Protein AF-A0A7J7RMR6-F1 (afdb_monomer)

Sequence (90 aa):
MGVPYCIIKGKARLGRLVHRKTCTTVAFTQVNSEDKGALAKLVEAIRTNYNDRYDEIRRHWGGNVLGPKSVARIAKLEKAKAKELATKLG

Solvent-accessible surface area (backbone atoms only — not comparable to full-atom values): 5721 Å² total; per-residue (Å²): 132,94,69,71,54,82,87,76,86,53,44,47,62,51,2,58,78,74,79,37,80,59,32,94,80,87,81,88,88,78,76,58,80,87,50,46,66,62,52,50,57,50,45,53,59,33,26,64,69,37,62,76,36,40,70,59,59,75,70,57,79,82,78,96,72,74,57,69,73,59,48,53,51,51,52,54,51,52,53,51,52,53,51,53,53,53,67,72,77,106

Secondary structure (DSSP, 8-state):
--------S-HHHHHHHTTSS--S--------GGGHHHHHHHHHHHIIIIITTHHHHHH--------HHHHHHHHHHHHHHHHHHHHHH-

Mean predicted aligned error: 5.14 Å

pLDDT: mean 95.49, std 5.56, range [54.25, 98.12]

Structure (mmCIF, N/CA/C/O backbone):
data_AF-A0A7J7RMR6-F1
#
_entry.id   AF-A0A7J7RMR6-F1
#
loop_
_atom_site.group_PDB
_atom_site.id
_atom_site.type_symbol
_atom_site.label_atom_id
_atom_site.label_alt_id
_atom_site.label_comp_id
_atom_site.label_asym_id
_atom_site.label_entity_id
_atom_site.label_seq_id
_atom_site.pdbx_PDB_ins_code
_atom_site.Cartn_x
_atom_site.Cartn_y
_atom_site.Cartn_z
_atom_site.occupancy
_atom_site.B_iso_or_equiv
_atom_site.auth_seq_id
_atom_site.auth_comp_id
_atom_site.au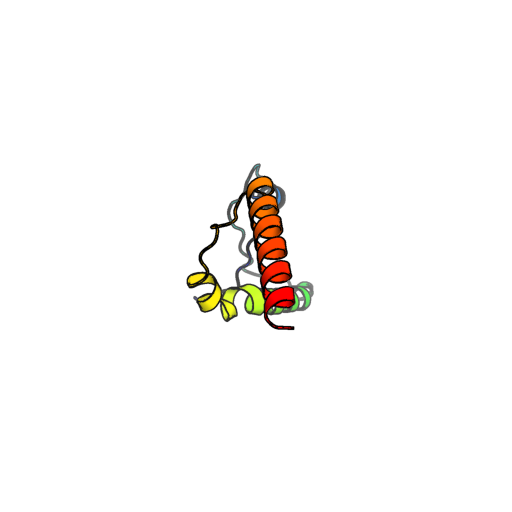th_asym_id
_atom_site.auth_atom_id
_atom_site.pdbx_PDB_model_num
ATOM 1 N N . MET A 1 1 ? -9.108 -15.675 8.832 1.00 79.06 1 MET A N 1
ATOM 2 C CA . MET A 1 1 ? -9.246 -14.387 9.548 1.00 79.06 1 MET A CA 1
ATOM 3 C C . MET A 1 1 ? -9.969 -13.311 8.735 1.00 79.06 1 MET A C 1
ATOM 5 O O . MET A 1 1 ? -10.711 -12.581 9.360 1.00 79.06 1 MET A O 1
ATOM 9 N N . GLY A 1 2 ? -9.833 -13.186 7.402 1.00 89.19 2 GLY A N 1
ATOM 10 C CA . GLY A 1 2 ? -10.749 -12.363 6.569 1.00 89.19 2 GLY A CA 1
ATOM 11 C C . GLY A 1 2 ? -10.835 -10.857 6.891 1.00 89.19 2 GLY A C 1
ATOM 12 O O . GLY A 1 2 ? -11.669 -10.153 6.321 1.00 89.19 2 GLY A O 1
ATOM 13 N N . VAL A 1 3 ? -9.991 -10.364 7.802 1.00 96.31 3 VAL A N 1
ATOM 14 C CA . VAL A 1 3 ? -9.988 -8.978 8.271 1.00 96.31 3 VAL A CA 1
ATOM 15 C C . VAL A 1 3 ? -9.414 -8.077 7.171 1.00 96.31 3 VAL A C 1
ATOM 17 O O . VAL A 1 3 ? -8.313 -8.355 6.679 1.00 96.31 3 VAL A O 1
ATOM 20 N N . PRO A 1 4 ? -10.127 -7.011 6.767 1.00 97.56 4 PRO A N 1
ATOM 21 C CA . PRO A 1 4 ? -9.599 -6.012 5.845 1.00 97.56 4 PRO A CA 1
ATOM 22 C C . PRO A 1 4 ? -8.348 -5.336 6.415 1.00 97.56 4 PRO A C 1
ATOM 24 O O . PRO A 1 4 ? -8.357 -4.898 7.566 1.00 97.56 4 PRO A O 1
ATOM 27 N N . TYR A 1 5 ? -7.280 -5.232 5.622 1.00 97.62 5 TYR A N 1
ATOM 28 C CA . TYR A 1 5 ? -6.035 -4.588 6.050 1.00 97.62 5 TYR A CA 1
ATOM 29 C C . TYR A 1 5 ? -5.523 -3.604 5.002 1.00 97.62 5 TYR A C 1
ATOM 31 O O . TYR A 1 5 ? -5.687 -3.809 3.805 1.00 97.62 5 TYR A O 1
ATOM 39 N N . CYS A 1 6 ? -4.858 -2.542 5.454 1.00 96.88 6 CYS A N 1
ATOM 40 C CA . CYS A 1 6 ? -4.198 -1.585 4.573 1.00 96.88 6 CYS A CA 1
ATOM 41 C C . CYS A 1 6 ? -2.800 -1.237 5.089 1.00 96.88 6 CYS A C 1
ATOM 43 O O . CYS A 1 6 ? -2.529 -1.293 6.290 1.00 96.88 6 CYS A O 1
ATOM 45 N N . ILE A 1 7 ? -1.902 -0.864 4.174 1.00 96.69 7 ILE A N 1
ATOM 46 C CA . ILE A 1 7 ? -0.535 -0.453 4.504 1.00 96.69 7 ILE A CA 1
ATOM 47 C C . ILE A 1 7 ? -0.421 1.060 4.329 1.00 96.69 7 ILE A C 1
ATOM 49 O O . ILE A 1 7 ? -0.454 1.584 3.216 1.00 96.69 7 ILE A O 1
ATOM 53 N N . ILE A 1 8 ? -0.239 1.772 5.440 1.00 95.81 8 ILE A N 1
ATOM 54 C CA . ILE A 1 8 ? -0.076 3.226 5.446 1.00 95.81 8 ILE A CA 1
ATOM 55 C C . ILE A 1 8 ? 1.408 3.593 5.484 1.00 95.81 8 ILE A C 1
ATOM 57 O O . ILE A 1 8 ? 2.202 3.026 6.233 1.00 95.81 8 ILE A O 1
ATOM 61 N N . LYS A 1 9 ? 1.800 4.595 4.690 1.00 96.44 9 LYS A N 1
ATOM 62 C CA . LYS A 1 9 ? 3.174 5.112 4.708 1.00 96.44 9 LYS A CA 1
ATOM 63 C C . LYS A 1 9 ? 3.464 5.851 6.020 1.00 96.44 9 LYS A C 1
ATOM 65 O O . LYS A 1 9 ? 2.710 6.741 6.410 1.00 96.44 9 LYS A O 1
ATOM 70 N N . GLY A 1 10 ? 4.589 5.513 6.648 1.00 96.81 10 GLY A N 1
ATOM 71 C CA . GLY A 1 10 ? 5.143 6.217 7.806 1.00 96.81 10 GLY A CA 1
ATOM 72 C C . GLY A 1 10 ? 4.616 5.737 9.163 1.00 96.81 10 GLY A C 1
ATOM 73 O O . GLY A 1 10 ? 3.571 6.188 9.629 1.00 96.81 10 GLY A O 1
ATOM 74 N N . LYS A 1 11 ? 5.421 4.932 9.874 1.00 97.12 11 LYS A N 1
ATOM 75 C CA . LYS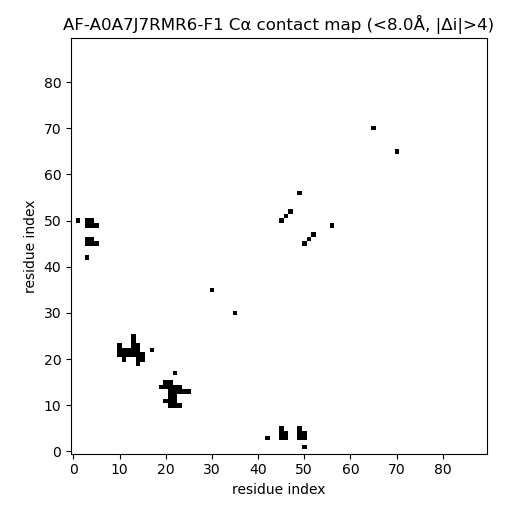 A 1 11 ? 5.139 4.494 11.259 1.00 97.12 11 LYS A CA 1
ATOM 76 C C . LYS A 1 11 ? 5.050 5.643 12.272 1.00 97.12 11 LYS A C 1
ATOM 78 O O . LYS A 1 11 ? 4.396 5.521 13.304 1.00 97.12 11 LYS A O 1
ATOM 83 N N . ALA A 1 12 ? 5.703 6.771 11.987 1.00 97.56 12 ALA A N 1
ATOM 84 C CA . ALA A 1 12 ? 5.618 7.976 12.812 1.00 97.56 12 ALA A CA 1
ATOM 85 C C . ALA A 1 12 ? 4.225 8.625 12.731 1.00 97.56 12 ALA A C 1
ATOM 87 O O . ALA A 1 12 ? 3.693 9.077 13.741 1.00 97.56 12 ALA A O 1
ATOM 88 N N . ARG A 1 13 ? 3.591 8.604 11.547 1.00 96.88 13 ARG A N 1
ATOM 89 C CA . ARG A 1 13 ? 2.233 9.132 11.357 1.00 96.88 13 ARG A CA 1
ATOM 90 C C . ARG A 1 13 ? 1.199 8.301 12.115 1.00 96.88 13 ARG A C 1
ATOM 92 O O . ARG A 1 13 ? 0.327 8.879 12.749 1.00 96.88 13 ARG A O 1
ATOM 99 N N . LEU A 1 14 ? 1.351 6.975 12.121 1.00 97.44 14 LEU A N 1
ATOM 100 C CA . LEU A 1 14 ? 0.555 6.092 12.984 1.00 97.44 14 LEU A CA 1
ATOM 101 C C . LEU A 1 14 ? 0.830 6.355 14.471 1.00 97.44 14 LEU A C 1
ATOM 103 O O . LEU A 1 14 ? -0.094 6.378 15.272 1.00 97.44 14 LEU A O 1
ATOM 107 N N . GLY A 1 15 ? 2.089 6.611 14.843 1.00 97.94 15 GLY A N 1
ATOM 108 C CA . GLY A 1 15 ? 2.464 6.973 16.214 1.00 97.94 15 GLY A CA 1
ATOM 109 C C . GLY A 1 15 ? 1.720 8.203 16.739 1.00 97.94 15 GLY A C 1
ATOM 110 O O . GLY A 1 15 ? 1.258 8.198 17.880 1.00 97.94 15 GLY A O 1
ATOM 111 N N . ARG A 1 16 ? 1.532 9.221 15.888 1.00 97.44 16 ARG A N 1
ATOM 112 C CA . ARG A 1 16 ? 0.818 10.455 16.248 1.00 97.44 16 ARG A CA 1
ATOM 113 C C . ARG A 1 16 ? -0.627 10.206 16.696 1.00 97.44 16 ARG A C 1
ATOM 115 O O . ARG A 1 16 ? -1.083 10.919 17.580 1.00 97.44 16 ARG A O 1
ATOM 122 N N . LEU A 1 17 ? -1.307 9.199 16.140 1.00 96.62 17 LEU A N 1
ATOM 123 C CA . LEU A 1 17 ? -2.678 8.830 16.521 1.00 96.62 17 LEU A CA 1
ATOM 124 C C . LEU A 1 17 ? -2.767 8.316 17.965 1.00 96.62 17 LEU A C 1
ATOM 126 O O . LEU A 1 17 ? -3.744 8.574 18.653 1.00 96.62 17 LEU A O 1
ATOM 130 N N . VAL A 1 18 ? -1.740 7.599 18.423 1.00 96.94 18 VAL A N 1
ATOM 131 C CA . VAL A 1 18 ? -1.703 6.953 19.747 1.00 96.94 18 VAL A CA 1
ATOM 132 C C . VAL A 1 18 ? -0.818 7.704 20.748 1.00 96.94 18 VAL A C 1
ATOM 134 O O . VAL A 1 18 ? -0.439 7.151 21.778 1.00 96.94 18 VAL A O 1
ATOM 137 N N . HIS A 1 19 ? -0.428 8.944 20.431 1.00 97.62 19 HIS A N 1
ATOM 138 C CA . HIS A 1 19 ? 0.476 9.772 21.240 1.00 97.62 19 HIS A CA 1
ATOM 139 C C . HIS A 1 19 ? 1.825 9.099 21.565 1.00 97.62 19 HIS A C 1
ATOM 141 O O . HIS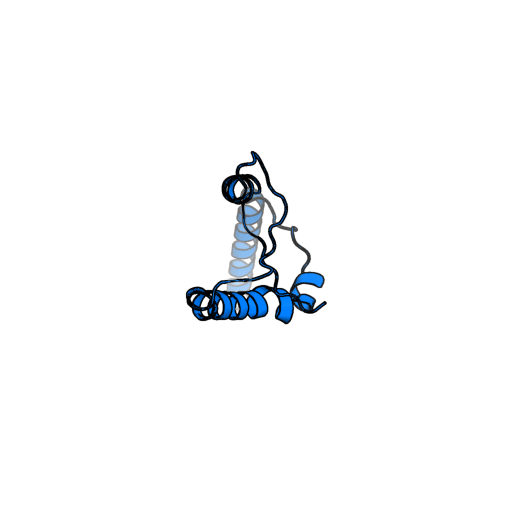 A 1 19 ? 2.391 9.258 22.647 1.00 97.62 19 HIS A O 1
ATOM 147 N N . ARG A 1 20 ? 2.379 8.346 20.606 1.00 97.94 20 ARG A N 1
ATOM 148 C CA . ARG A 1 20 ? 3.719 7.740 20.688 1.00 97.94 20 ARG A CA 1
ATOM 149 C C . ARG A 1 20 ? 4.596 8.219 19.535 1.00 97.94 20 ARG A C 1
ATOM 151 O O . ARG A 1 20 ? 4.108 8.618 18.484 1.00 97.94 20 ARG A O 1
ATOM 158 N N . LYS A 1 21 ? 5.922 8.123 19.691 1.00 97.69 21 LYS A N 1
ATOM 159 C CA . LYS A 1 21 ? 6.869 8.483 18.615 1.00 97.69 21 LYS A CA 1
ATOM 160 C C . LYS A 1 21 ? 6.659 7.636 17.354 1.00 97.69 21 LYS A C 1
ATOM 162 O O . LYS A 1 21 ? 6.785 8.133 16.239 1.00 97.69 21 LYS A O 1
ATOM 167 N N . THR A 1 22 ? 6.342 6.354 17.525 1.00 98.00 22 THR A N 1
ATOM 168 C CA . THR A 1 22 ? 6.114 5.412 16.425 1.00 98.00 22 THR A CA 1
ATOM 169 C C . THR A 1 22 ? 5.071 4.374 16.811 1.00 98.00 22 THR A C 1
ATOM 171 O O . THR A 1 22 ? 5.040 3.947 17.962 1.00 98.00 22 THR A O 1
ATOM 174 N N . CYS A 1 23 ? 4.286 3.916 15.839 1.00 98.12 23 CYS A N 1
ATOM 175 C CA . CYS A 1 23 ? 3.383 2.777 15.970 1.00 98.12 23 CYS A CA 1
ATOM 176 C C . CYS A 1 23 ? 3.476 1.919 14.699 1.00 98.12 23 CYS A C 1
ATOM 178 O O . CYS A 1 23 ? 3.565 2.462 13.596 1.00 98.12 23 CYS A O 1
ATOM 180 N N . THR A 1 24 ? 3.524 0.595 14.849 1.00 97.12 24 THR A N 1
ATOM 181 C CA . THR A 1 24 ? 3.638 -0.343 13.721 1.00 97.12 24 THR A CA 1
ATOM 182 C C . THR A 1 24 ? 2.282 -0.673 13.108 1.00 97.12 24 THR A C 1
ATOM 184 O O . THR A 1 24 ? 2.175 -0.718 11.887 1.00 97.12 24 THR A O 1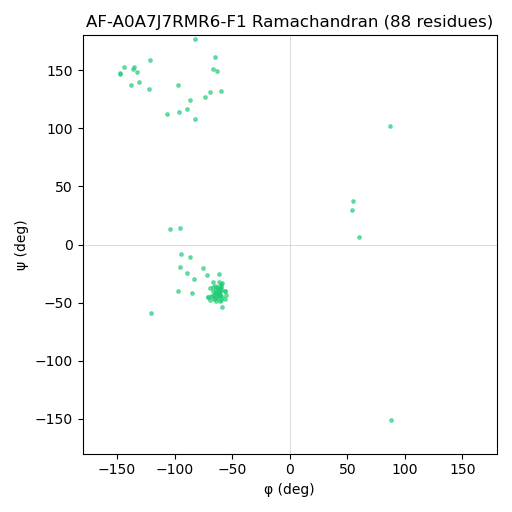
ATOM 187 N N . THR A 1 25 ? 1.254 -0.880 13.935 1.00 97.25 25 THR A N 1
ATOM 188 C CA . THR A 1 25 ? -0.098 -1.267 13.509 1.00 97.25 25 THR A CA 1
ATOM 189 C C . THR A 1 25 ? -1.148 -0.680 14.449 1.00 97.25 25 THR A C 1
ATOM 191 O O . THR A 1 25 ? -0.894 -0.522 15.640 1.00 97.25 25 THR A O 1
ATOM 194 N N . VAL A 1 26 ? -2.322 -0.362 13.907 1.00 96.44 26 VAL A N 1
ATOM 195 C CA . VAL A 1 26 ? -3.497 0.115 14.649 1.00 96.44 26 VAL A CA 1
ATOM 196 C C . VAL A 1 26 ? -4.694 -0.707 14.185 1.00 96.44 26 VAL A C 1
ATOM 198 O O . VAL A 1 26 ? -4.804 -0.998 12.994 1.00 96.44 26 VAL A O 1
ATOM 201 N N . ALA A 1 27 ? -5.573 -1.079 15.112 1.00 96.88 27 ALA A N 1
ATOM 202 C CA . ALA A 1 27 ? -6.773 -1.852 14.824 1.00 96.88 27 ALA A CA 1
ATOM 203 C C . ALA A 1 27 ? -8.021 -1.092 15.281 1.00 96.88 27 ALA A C 1
ATOM 205 O O . ALA A 1 27 ? -8.071 -0.591 16.403 1.00 96.88 27 ALA A O 1
ATOM 206 N N . PHE A 1 28 ? -9.033 -1.045 14.416 1.00 95.81 28 PHE A N 1
ATOM 207 C CA . PHE A 1 28 ? -10.375 -0.605 14.781 1.00 95.81 28 PHE A CA 1
ATOM 208 C C . PHE A 1 28 ? -11.168 -1.824 15.250 1.00 95.81 28 PHE A C 1
ATOM 210 O O . PHE A 1 28 ? -11.374 -2.759 14.479 1.00 95.81 28 PHE A O 1
ATOM 217 N N . THR A 1 29 ? -11.582 -1.831 16.515 1.00 96.12 29 THR A N 1
ATOM 218 C CA . THR A 1 29 ? -12.386 -2.918 17.099 1.00 96.12 29 THR A CA 1
ATOM 219 C C . THR A 1 29 ? -13.871 -2.582 17.096 1.00 96.12 29 THR A C 1
ATOM 221 O O . THR A 1 29 ? -14.699 -3.443 16.813 1.00 96.12 29 THR A O 1
ATOM 224 N N . GLN A 1 30 ? -14.207 -1.329 17.399 1.00 95.62 30 GLN A N 1
ATOM 225 C CA . GLN A 1 30 ? -15.563 -0.796 17.449 1.00 95.62 30 GLN A CA 1
ATOM 226 C C . GLN A 1 30 ? -15.559 0.646 16.936 1.00 95.62 30 GLN A C 1
ATOM 228 O O . GLN A 1 30 ? -14.547 1.342 17.028 1.00 95.62 30 GLN A O 1
ATOM 233 N N . VAL A 1 31 ? -16.695 1.077 16.396 1.00 96.81 31 VAL A N 1
ATOM 234 C CA . VAL A 1 31 ? -16.955 2.467 16.010 1.00 96.81 31 VAL A CA 1
ATOM 235 C C . VAL A 1 31 ? -18.354 2.854 16.455 1.00 96.81 31 VAL A C 1
ATOM 237 O O . VAL A 1 31 ? -19.247 1.998 16.526 1.00 96.81 31 VAL A O 1
ATOM 240 N N . ASN A 1 32 ? -18.543 4.140 16.730 1.00 97.69 32 ASN A N 1
ATOM 241 C CA . ASN A 1 32 ? -19.862 4.674 17.017 1.00 97.69 32 ASN A CA 1
ATOM 242 C C . ASN A 1 32 ? -20.770 4.554 15.782 1.00 97.69 32 ASN A C 1
ATOM 244 O O . ASN A 1 32 ? -20.309 4.345 14.656 1.00 97.69 32 ASN A O 1
ATOM 248 N N . SER A 1 33 ? -22.084 4.644 15.986 1.00 97.31 33 SER A N 1
ATOM 249 C CA . SER A 1 33 ? -23.058 4.396 14.917 1.00 97.31 33 SER A CA 1
ATOM 250 C C . SER A 1 33 ? -23.000 5.443 13.804 1.00 97.31 33 SER A C 1
ATOM 252 O O . SER A 1 33 ? -23.194 5.093 12.642 1.00 97.31 33 SER A O 1
ATOM 254 N N . GLU A 1 34 ? -22.675 6.686 14.145 1.00 97.69 34 GLU A N 1
ATOM 255 C CA . GLU A 1 34 ? -22.494 7.808 13.226 1.00 97.69 34 GLU A CA 1
ATOM 256 C C . GLU A 1 34 ? -21.355 7.583 12.215 1.00 97.69 34 GLU A C 1
ATOM 258 O O . GLU A 1 34 ? -21.473 7.981 11.057 1.00 97.69 34 GLU A O 1
ATOM 263 N N . ASP A 1 35 ? -20.302 6.855 12.597 1.00 97.88 35 ASP A N 1
ATOM 264 C CA . ASP A 1 35 ? -19.116 6.635 11.759 1.00 97.88 35 ASP A CA 1
ATOM 265 C C . ASP A 1 35 ? -19.170 5.335 10.942 1.00 97.88 35 ASP A C 1
ATOM 267 O O . ASP A 1 35 ? -18.327 5.102 10.066 1.00 97.88 35 ASP A O 1
ATOM 271 N N . LYS A 1 36 ? -20.168 4.469 11.181 1.00 96.69 36 LYS A N 1
ATOM 272 C CA . LYS A 1 36 ? -20.275 3.157 10.515 1.00 96.69 36 LYS A CA 1
ATOM 273 C C . LYS A 1 36 ? -20.295 3.268 8.993 1.00 96.69 36 LYS A C 1
ATOM 275 O O . LYS A 1 36 ? -19.647 2.467 8.322 1.00 96.69 36 LYS A O 1
ATOM 280 N N . GLY A 1 37 ? -20.998 4.262 8.448 1.00 97.75 37 GLY A N 1
ATOM 281 C CA . GLY A 1 37 ? -21.069 4.481 7.000 1.00 97.75 37 GLY A CA 1
ATOM 282 C C . GLY A 1 37 ? -19.718 4.868 6.392 1.00 97.75 37 GLY A C 1
ATOM 283 O O . GLY A 1 37 ? -19.322 4.336 5.353 1.00 97.75 37 GLY A O 1
ATOM 284 N N . ALA A 1 38 ? -18.969 5.743 7.070 1.00 97.50 38 ALA A N 1
ATOM 285 C CA . ALA A 1 38 ? -17.639 6.157 6.633 1.00 97.50 38 ALA A CA 1
ATOM 286 C C . ALA A 1 38 ? -16.642 4.990 6.686 1.00 97.50 38 ALA A C 1
ATOM 288 O O . ALA A 1 38 ? -15.893 4.771 5.729 1.00 97.50 38 ALA A O 1
ATOM 289 N N . LEU A 1 39 ? -16.672 4.197 7.764 1.00 97.56 39 LEU A N 1
ATOM 290 C CA . LEU A 1 39 ? -15.826 3.012 7.885 1.00 97.56 39 LEU A CA 1
ATOM 291 C C . LEU A 1 39 ? -16.171 1.955 6.828 1.00 97.56 39 LEU A C 1
ATOM 293 O O . LEU A 1 39 ? -15.258 1.386 6.236 1.00 97.56 39 LEU A O 1
ATOM 297 N N . ALA A 1 40 ? -17.456 1.714 6.549 1.00 97.12 40 ALA A N 1
ATOM 298 C CA . ALA A 1 40 ? -17.884 0.744 5.539 1.00 97.12 40 ALA A CA 1
ATOM 299 C C . ALA A 1 40 ? -17.323 1.080 4.148 1.00 97.12 40 ALA A C 1
ATOM 301 O O . ALA A 1 40 ? -16.743 0.214 3.493 1.00 97.12 40 ALA A O 1
ATOM 302 N N . LYS A 1 41 ? -17.392 2.357 3.750 1.00 97.69 41 LYS A N 1
ATOM 303 C CA . LYS A 1 41 ? -16.818 2.839 2.485 1.00 97.69 41 LYS A CA 1
ATOM 304 C C . LYS A 1 41 ? -15.301 2.636 2.414 1.00 97.69 41 LYS A C 1
ATOM 306 O O . LYS A 1 41 ? -14.769 2.265 1.369 1.00 97.69 41 LYS A O 1
ATOM 311 N N . LEU A 1 42 ? -14.589 2.866 3.521 1.00 97.19 42 LEU A N 1
ATOM 312 C CA . LEU A 1 42 ? -13.147 2.611 3.594 1.00 97.19 42 LEU A CA 1
ATOM 313 C C . LEU A 1 42 ? -12.832 1.115 3.501 1.00 97.19 42 LEU A C 1
ATOM 315 O O . LEU A 1 42 ? -11.920 0.730 2.775 1.00 97.19 42 LEU A O 1
ATOM 319 N N . VAL A 1 43 ? -13.585 0.274 4.212 1.00 97.25 43 VAL A N 1
ATOM 320 C CA . VAL A 1 43 ? -13.408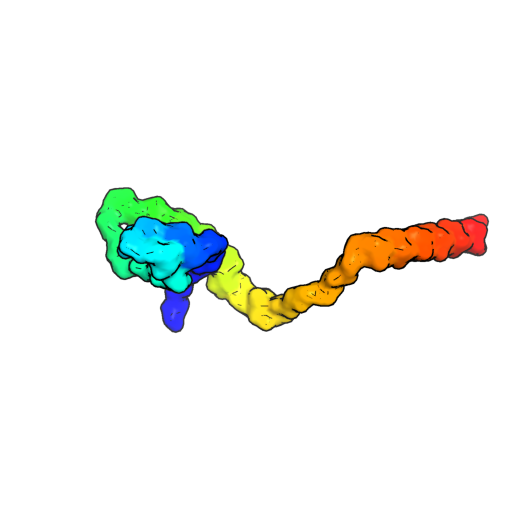 -1.182 4.215 1.00 97.25 43 VAL A CA 1
ATOM 321 C C . VAL A 1 43 ? -13.591 -1.769 2.819 1.00 97.25 43 VAL A C 1
ATOM 323 O O . VAL A 1 43 ? -12.779 -2.600 2.419 1.00 97.25 43 VAL A O 1
ATOM 326 N N . GLU A 1 44 ? -14.602 -1.321 2.077 1.00 97.12 44 GLU A N 1
ATOM 327 C CA . GLU A 1 44 ? -14.844 -1.749 0.697 1.00 97.12 44 GLU A CA 1
ATOM 328 C C . GLU A 1 44 ? -13.637 -1.438 -0.195 1.00 97.12 44 GLU A C 1
ATOM 330 O O . GLU A 1 44 ? -13.040 -2.343 -0.777 1.00 97.12 44 GLU A O 1
ATOM 335 N N . ALA A 1 45 ? -13.191 -0.179 -0.208 1.00 97.25 45 ALA A N 1
ATOM 336 C CA . ALA A 1 45 ? -12.034 0.231 -0.999 1.00 97.25 45 ALA A CA 1
ATOM 337 C C . ALA A 1 45 ? -10.744 -0.510 -0.595 1.00 97.25 45 ALA A C 1
ATOM 339 O O . ALA A 1 45 ? -9.908 -0.826 -1.443 1.00 97.25 45 ALA A O 1
ATOM 340 N N . IL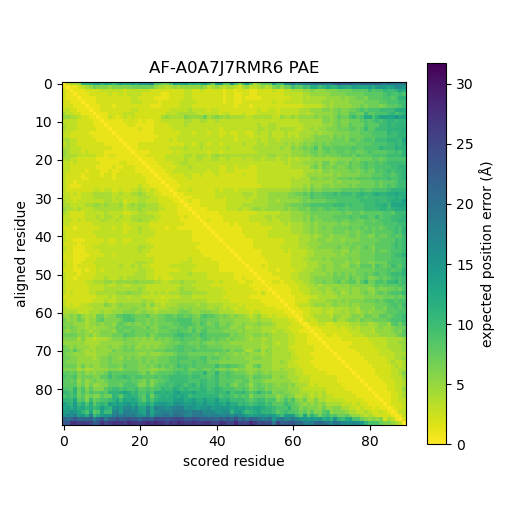E A 1 46 ? -10.551 -0.786 0.697 1.00 97.62 46 ILE A N 1
ATOM 341 C CA . ILE A 1 46 ? -9.369 -1.491 1.207 1.00 97.62 46 ILE A CA 1
ATOM 342 C C . ILE A 1 46 ? -9.392 -2.969 0.808 1.00 97.62 46 ILE A C 1
ATOM 344 O O . ILE A 1 46 ? -8.370 -3.490 0.356 1.00 97.62 46 ILE A O 1
ATOM 348 N N . ARG A 1 47 ? -10.541 -3.637 0.948 1.00 97.06 47 ARG A N 1
ATOM 349 C CA . ARG A 1 47 ? -10.690 -5.066 0.654 1.00 97.06 47 ARG A CA 1
ATOM 350 C C . ARG A 1 47 ? -10.353 -5.366 -0.807 1.00 97.06 47 ARG A C 1
ATOM 352 O O . ARG A 1 47 ? -9.496 -6.218 -1.044 1.00 97.06 47 ARG A O 1
ATOM 359 N N . THR A 1 48 ? -10.897 -4.582 -1.739 1.00 97.06 48 THR A N 1
ATOM 360 C CA . THR A 1 48 ? -10.620 -4.712 -3.179 1.00 97.06 48 THR A CA 1
ATOM 361 C C . THR A 1 48 ? -9.139 -4.522 -3.509 1.00 97.06 48 THR A C 1
ATOM 363 O O . THR A 1 48 ? -8.606 -5.155 -4.414 1.00 97.06 48 THR A O 1
ATOM 366 N N . ASN A 1 49 ? -8.436 -3.650 -2.780 1.00 96.25 49 ASN A N 1
ATOM 367 C CA . ASN A 1 49 ? -7.035 -3.338 -3.067 1.00 96.25 49 ASN A CA 1
ATOM 368 C C . ASN A 1 49 ? -6.032 -4.340 -2.480 1.00 96.25 49 ASN A C 1
ATOM 370 O O . ASN A 1 49 ? -4.951 -4.497 -3.046 1.00 96.25 49 ASN A O 1
ATOM 374 N N . TYR A 1 50 ? -6.354 -4.982 -1.355 1.00 96.75 50 TYR A N 1
ATOM 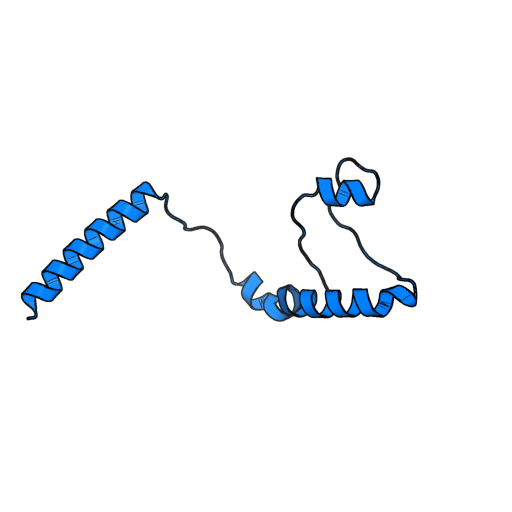375 C CA . TYR A 1 50 ? -5.405 -5.820 -0.616 1.00 96.75 50 TYR A CA 1
ATOM 376 C C . TYR A 1 50 ? -5.868 -7.265 -0.475 1.00 96.75 50 TYR A C 1
ATOM 378 O O . TYR A 1 50 ? -5.173 -8.180 -0.908 1.00 96.75 50 TYR A O 1
ATOM 38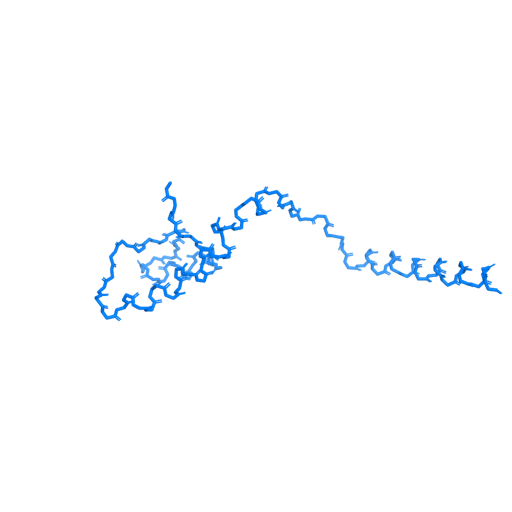6 N N . ASN A 1 51 ? -7.027 -7.478 0.142 1.00 96.25 51 ASN A N 1
ATOM 387 C CA . ASN A 1 51 ? -7.506 -8.814 0.478 1.00 96.25 51 ASN A CA 1
ATOM 388 C C . ASN A 1 51 ? -7.880 -9.612 -0.775 1.00 96.25 51 ASN A C 1
ATOM 390 O O . ASN A 1 51 ? -7.431 -10.745 -0.922 1.00 96.25 51 ASN A O 1
ATOM 394 N N . ASP A 1 52 ? -8.647 -9.009 -1.683 1.00 96.38 52 ASP A N 1
ATOM 395 C CA . ASP A 1 52 ? -9.141 -9.699 -2.881 1.00 96.38 52 ASP A CA 1
ATOM 396 C C . ASP A 1 52 ? -8.011 -9.946 -3.893 1.00 96.38 52 ASP A C 1
ATOM 398 O O . ASP A 1 52 ? -8.026 -10.914 -4.646 1.00 96.38 52 ASP A O 1
ATOM 402 N N . ARG A 1 53 ? -6.969 -9.107 -3.852 1.00 96.31 53 ARG A N 1
ATOM 403 C CA . ARG A 1 53 ? -5.773 -9.192 -4.704 1.00 96.31 53 ARG A CA 1
ATOM 404 C C . ARG A 1 53 ? -4.612 -9.944 -4.055 1.00 96.31 53 ARG A C 1
ATOM 406 O O . ARG A 1 53 ? -3.477 -9.862 -4.528 1.00 96.31 53 ARG A O 1
ATOM 413 N N . TYR A 1 54 ? -4.863 -10.669 -2.968 1.00 96.19 54 TYR A N 1
ATOM 414 C CA . TYR A 1 54 ? -3.813 -11.319 -2.183 1.00 96.19 54 TYR A CA 1
ATOM 415 C C . TYR A 1 54 ? -2.922 -12.244 -3.024 1.00 96.19 54 TYR A C 1
ATOM 417 O O . TYR A 1 54 ? -1.698 -12.202 -2.898 1.00 96.19 54 TYR A O 1
ATOM 425 N N . ASP A 1 55 ? -3.516 -13.040 -3.915 1.00 96.25 55 ASP A N 1
ATOM 426 C CA . ASP A 1 55 ? -2.770 -13.981 -4.754 1.00 96.25 55 ASP A CA 1
ATOM 427 C C . ASP A 1 55 ? -1.855 -13.284 -5.768 1.00 96.25 55 ASP A C 1
ATOM 429 O O . ASP A 1 55 ? -0.739 -13.747 -6.014 1.00 96.25 55 ASP A O 1
ATOM 433 N N . GLU A 1 56 ? -2.291 -12.153 -6.328 1.00 96.12 56 GLU A N 1
ATOM 434 C CA . GLU A 1 56 ? -1.456 -11.314 -7.194 1.00 96.12 56 GLU A CA 1
ATOM 435 C C . GLU A 1 56 ? -0.281 -10.743 -6.402 1.00 96.12 56 GLU A C 1
ATOM 437 O O . GLU A 1 56 ? 0.870 -10.860 -6.819 1.00 96.12 56 GLU A O 1
ATOM 442 N N . ILE A 1 57 ? -0.565 -10.178 -5.225 1.00 95.94 57 ILE A N 1
ATOM 443 C CA . ILE A 1 57 ? 0.439 -9.569 -4.348 1.00 95.94 57 ILE A CA 1
ATOM 444 C C . ILE A 1 57 ? 1.474 -10.611 -3.910 1.00 95.94 57 ILE A C 1
ATOM 446 O O . ILE A 1 57 ? 2.670 -10.329 -3.925 1.00 95.94 57 ILE A O 1
ATOM 450 N N . ARG A 1 58 ? 1.041 -11.828 -3.563 1.00 96.50 58 ARG A N 1
ATOM 451 C CA . ARG A 1 58 ? 1.923 -12.930 -3.155 1.00 96.50 58 ARG A CA 1
ATOM 452 C C . ARG A 1 58 ? 2.862 -13.370 -4.278 1.00 96.50 58 ARG A C 1
ATOM 454 O O . ARG A 1 58 ? 3.999 -13.747 -4.006 1.00 96.50 58 ARG A O 1
ATOM 461 N N . ARG A 1 59 ? 2.379 -13.379 -5.522 1.00 97.06 59 ARG A N 1
ATOM 462 C CA . ARG A 1 59 ? 3.156 -13.804 -6.698 1.00 97.06 59 ARG A CA 1
ATOM 463 C C . ARG A 1 59 ? 3.983 -12.672 -7.306 1.00 97.06 59 ARG A C 1
ATOM 465 O O . ARG A 1 59 ? 4.823 -12.940 -8.160 1.00 97.06 59 ARG A O 1
ATOM 472 N N . HIS A 1 60 ? 3.767 -11.430 -6.887 1.00 95.94 60 HIS A N 1
ATOM 473 C CA . HIS A 1 60 ? 4.475 -10.276 -7.417 1.00 95.94 60 HIS A CA 1
ATOM 474 C C . HIS A 1 60 ? 5.849 -10.104 -6.751 1.00 95.94 60 HIS A C 1
ATOM 476 O O . HIS A 1 60 ? 5.968 -9.642 -5.614 1.00 95.94 60 HIS A O 1
ATOM 482 N N . TRP A 1 61 ? 6.908 -10.396 -7.503 1.00 96.31 61 TRP A N 1
ATOM 483 C CA . TRP A 1 61 ? 8.286 -10.124 -7.096 1.00 96.31 61 TRP A CA 1
ATOM 484 C C . TRP A 1 61 ? 8.665 -8.692 -7.484 1.00 96.31 61 TRP A C 1
ATOM 486 O O . TRP A 1 61 ? 8.536 -8.295 -8.638 1.00 96.31 61 TRP A O 1
ATOM 496 N N . GLY A 1 62 ? 9.107 -7.895 -6.512 1.00 95.31 62 GLY A N 1
ATOM 497 C CA . GLY A 1 62 ? 9.606 -6.541 -6.764 1.00 95.31 62 GLY A CA 1
ATOM 498 C C . GLY A 1 62 ? 11.071 -6.513 -7.214 1.00 95.31 62 GLY A C 1
ATOM 499 O O . GLY A 1 62 ? 11.762 -7.528 -7.219 1.00 95.31 62 GLY A O 1
ATOM 500 N N . GLY A 1 63 ? 11.573 -5.315 -7.520 1.00 95.12 63 GLY A N 1
ATOM 501 C CA . GLY A 1 63 ? 12.973 -5.104 -7.896 1.00 95.12 63 GLY A CA 1
ATOM 502 C C . GLY A 1 63 ? 13.221 -5.263 -9.396 1.00 95.12 63 GLY A C 1
ATOM 503 O O . GLY A 1 63 ? 12.352 -4.946 -10.201 1.00 95.12 63 GLY A O 1
ATOM 504 N N . ASN A 1 64 ? 14.436 -5.683 -9.766 1.00 95.00 64 ASN A N 1
ATOM 505 C CA . ASN A 1 64 ? 14.901 -5.789 -11.159 1.00 95.00 64 ASN A CA 1
ATOM 506 C C . ASN A 1 64 ? 14.752 -4.494 -11.992 1.00 95.00 64 ASN A C 1
ATOM 508 O O . ASN A 1 64 ? 14.581 -4.524 -13.209 1.00 95.00 64 ASN A O 1
ATOM 512 N N . VAL A 1 65 ? 14.822 -3.334 -11.336 1.00 95.31 65 VAL A N 1
ATOM 513 C CA . VAL A 1 65 ? 14.787 -2.029 -12.003 1.00 95.31 65 VAL A CA 1
ATOM 514 C C . VAL A 1 65 ? 16.220 -1.545 -12.201 1.00 95.31 65 VAL A C 1
ATOM 516 O O . VAL A 1 65 ? 16.939 -1.278 -11.238 1.00 95.31 65 VAL A O 1
ATOM 519 N N . LEU A 1 66 ? 16.643 -1.443 -13.461 1.00 96.25 66 LEU A N 1
ATOM 520 C CA . LEU A 1 66 ? 17.954 -0.916 -13.835 1.00 96.25 66 LEU A CA 1
ATOM 521 C C . LEU A 1 66 ? 18.068 0.580 -13.511 1.00 96.25 66 LEU A C 1
ATOM 523 O O . LEU A 1 66 ? 17.098 1.335 -13.575 1.00 96.25 66 LEU A O 1
ATOM 527 N N . GLY A 1 67 ? 19.291 1.031 -13.229 1.00 97.62 67 GLY A N 1
ATOM 528 C CA . GLY A 1 67 ? 19.567 2.453 -13.042 1.00 97.62 67 GLY A CA 1
ATOM 529 C C . GLY A 1 67 ? 19.301 3.272 -14.318 1.00 97.62 67 GLY A C 1
ATOM 530 O O . GLY A 1 67 ? 19.544 2.782 -15.428 1.00 97.62 67 GLY A O 1
ATOM 531 N N . PRO A 1 68 ? 18.892 4.548 -14.190 1.00 97.75 68 PRO A N 1
ATOM 532 C CA . PRO A 1 68 ? 18.406 5.356 -15.314 1.00 97.75 68 PRO A CA 1
ATOM 533 C C . PRO A 1 68 ? 19.443 5.539 -16.431 1.00 97.75 68 PRO A C 1
ATOM 535 O O . PRO A 1 68 ? 19.102 5.495 -17.611 1.00 97.75 68 PRO A O 1
ATOM 538 N N . LYS A 1 69 ? 20.733 5.661 -16.081 1.00 98.06 69 LYS A N 1
ATOM 539 C CA . LYS A 1 69 ? 21.829 5.753 -17.063 1.00 98.06 69 LYS A CA 1
ATOM 540 C C . LYS A 1 69 ? 21.940 4.496 -17.936 1.00 98.06 69 LYS A C 1
ATOM 542 O O . LYS A 1 69 ? 22.170 4.600 -19.137 1.00 98.06 69 LYS A O 1
ATOM 547 N N . SER A 1 70 ? 21.771 3.314 -17.338 1.00 97.88 70 SER A N 1
ATOM 548 C CA . SER A 1 70 ? 21.840 2.039 -18.061 1.00 97.88 70 SER A CA 1
ATOM 549 C C . SER A 1 70 ? 20.620 1.855 -18.965 1.00 97.88 70 SER A C 1
ATOM 551 O O . SER A 1 70 ? 20.782 1.546 -20.145 1.00 97.88 70 SER A O 1
ATOM 553 N N . VAL A 1 71 ? 19.418 2.150 -18.449 1.00 97.81 71 VAL A N 1
ATOM 554 C CA . VAL A 1 71 ? 18.159 2.111 -19.216 1.00 97.81 71 VAL A CA 1
ATOM 555 C C . VAL A 1 71 ? 18.239 3.009 -20.452 1.00 97.81 71 VAL A C 1
ATOM 557 O O . VAL A 1 71 ? 17.939 2.557 -21.552 1.00 97.81 71 VAL A O 1
ATOM 560 N N . ALA A 1 72 ? 18.730 4.246 -20.311 1.00 97.75 72 ALA A N 1
ATOM 561 C CA . ALA A 1 72 ? 18.887 5.168 -21.438 1.00 97.75 72 ALA A CA 1
ATOM 562 C C . ALA A 1 72 ? 19.854 4.640 -22.515 1.00 97.75 72 ALA A C 1
ATOM 564 O O . ALA A 1 72 ? 19.600 4.790 -23.712 1.00 97.75 72 ALA A O 1
ATOM 565 N N . ARG A 1 73 ? 20.954 3.989 -22.108 1.00 97.75 73 ARG A N 1
ATOM 566 C CA . ARG A 1 73 ? 21.901 3.363 -23.042 1.00 97.75 73 ARG A CA 1
ATOM 567 C C . ARG A 1 73 ? 21.260 2.197 -23.796 1.00 97.75 73 ARG A C 1
ATOM 569 O O . ARG A 1 73 ? 21.410 2.131 -25.013 1.00 97.75 73 ARG A O 1
ATOM 576 N N . ILE A 1 74 ? 20.560 1.304 -23.092 1.00 97.38 74 ILE A N 1
ATOM 577 C CA . ILE A 1 74 ? 19.864 0.156 -23.695 1.00 97.38 74 ILE A CA 1
ATOM 578 C C . ILE A 1 74 ? 18.815 0.652 -24.694 1.00 97.38 74 ILE A C 1
ATOM 580 O O . ILE A 1 74 ? 18.860 0.255 -25.854 1.00 97.38 74 ILE A O 1
ATOM 584 N N . ALA A 1 75 ? 17.982 1.618 -24.299 1.00 97.31 75 ALA A N 1
ATOM 585 C CA . ALA A 1 75 ? 16.964 2.203 -25.169 1.00 97.31 75 ALA A CA 1
ATOM 586 C C . ALA A 1 75 ? 17.562 2.859 -26.430 1.00 97.31 75 ALA A C 1
ATOM 588 O O . ALA A 1 75 ? 17.019 2.719 -27.526 1.00 97.31 75 ALA A O 1
ATOM 589 N N . LYS A 1 76 ? 18.712 3.548 -26.317 1.00 97.69 76 LYS A N 1
ATOM 590 C CA . LYS A 1 76 ? 19.417 4.116 -27.482 1.00 97.69 76 LYS A CA 1
ATOM 591 C C . LYS A 1 76 ? 19.880 3.023 -28.451 1.00 97.69 76 LYS A C 1
ATOM 593 O O . LYS A 1 76 ? 19.746 3.195 -29.662 1.00 97.69 76 LYS A O 1
ATOM 598 N N . LEU A 1 77 ? 20.424 1.924 -27.928 1.00 97.00 77 LEU A N 1
ATOM 599 C CA . LEU A 1 77 ? 20.883 0.791 -28.735 1.00 97.00 77 LEU A CA 1
ATOM 600 C C . LEU A 1 77 ? 19.712 0.055 -29.396 1.00 97.00 77 LEU A C 1
ATOM 602 O O . LEU A 1 77 ? 19.786 -0.242 -30.584 1.00 97.00 77 LEU A O 1
ATOM 606 N N . GLU A 1 78 ? 18.623 -0.197 -28.669 1.00 96.56 78 GLU A N 1
ATOM 607 C CA . GLU A 1 78 ? 17.406 -0.811 -29.217 1.00 96.56 78 GLU A CA 1
ATOM 608 C C . GLU A 1 78 ? 16.793 0.044 -30.326 1.00 96.56 78 GLU A C 1
ATOM 610 O O . GLU A 1 78 ? 16.476 -0.474 -31.395 1.00 96.56 78 GLU A O 1
ATOM 615 N N . LYS A 1 79 ? 16.723 1.368 -30.131 1.00 96.38 79 LYS A N 1
ATOM 616 C CA . LYS A 1 79 ? 16.250 2.301 -31.161 1.00 96.38 79 LYS A CA 1
ATOM 617 C C . LYS A 1 79 ? 17.116 2.261 -32.423 1.00 96.38 79 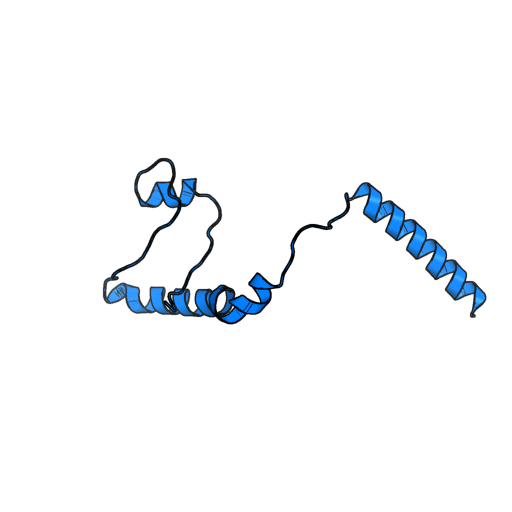LYS A C 1
ATOM 619 O O . LYS A 1 79 ? 16.580 2.310 -33.528 1.00 96.38 79 LYS A O 1
ATOM 624 N N . ALA A 1 80 ? 18.439 2.179 -32.275 1.00 96.19 80 ALA A N 1
ATOM 625 C CA . ALA A 1 80 ? 19.349 2.070 -33.414 1.00 96.19 80 ALA A CA 1
ATOM 626 C C . ALA A 1 80 ? 19.147 0.750 -34.178 1.00 96.19 80 ALA A C 1
ATOM 628 O O . ALA A 1 80 ? 18.998 0.780 -35.397 1.00 96.19 80 ALA A O 1
ATOM 629 N N . LYS A 1 81 ? 19.049 -0.382 -33.464 1.00 95.75 81 LYS A N 1
ATOM 630 C CA . LYS A 1 81 ? 18.774 -1.703 -34.055 1.00 95.75 81 LYS A CA 1
ATOM 631 C C . LYS A 1 81 ? 17.430 -1.744 -34.785 1.00 95.75 81 LYS A C 1
ATOM 633 O O . LYS A 1 81 ? 17.357 -2.244 -35.901 1.00 95.75 81 LYS A O 1
ATOM 638 N N . ALA A 1 82 ? 16.379 -1.189 -34.178 1.00 94.56 82 ALA A N 1
ATOM 639 C CA . ALA A 1 82 ? 15.052 -1.125 -34.785 1.00 94.56 82 ALA A CA 1
ATOM 640 C C . ALA A 1 82 ? 15.052 -0.291 -36.075 1.00 94.56 82 ALA A C 1
ATOM 642 O O . ALA A 1 82 ? 14.444 -0.692 -37.065 1.00 94.56 82 ALA A O 1
ATOM 643 N N . LYS A 1 83 ? 15.779 0.837 -36.089 1.00 94.44 83 LYS A N 1
ATOM 644 C CA . LYS A 1 83 ? 15.944 1.664 -37.292 1.00 94.44 83 LYS A CA 1
ATOM 645 C C . LYS A 1 83 ? 16.665 0.901 -38.405 1.00 94.44 83 LYS A C 1
ATOM 647 O O . LYS A 1 83 ? 16.215 0.936 -39.542 1.00 94.44 83 LYS A O 1
ATOM 652 N N . GLU A 1 84 ? 17.756 0.209 -38.081 1.00 92.38 84 GLU A N 1
ATOM 653 C CA . GLU A 1 84 ? 18.521 -0.572 -39.059 1.00 92.38 84 GLU A CA 1
ATOM 654 C C . GLU A 1 84 ? 17.685 -1.706 -39.669 1.00 92.38 84 GLU A C 1
ATOM 656 O O . GLU A 1 84 ? 17.680 -1.884 -40.885 1.00 92.38 84 GLU A O 1
ATOM 661 N N . LEU A 1 85 ? 16.938 -2.441 -38.840 1.00 92.69 85 LEU A N 1
ATOM 662 C CA . LEU A 1 85 ? 16.070 -3.525 -39.293 1.00 92.69 85 LEU A CA 1
ATOM 663 C C . LEU A 1 85 ? 14.946 -3.017 -40.210 1.00 92.69 85 LEU A C 1
ATOM 665 O O . LEU A 1 85 ? 14.677 -3.629 -41.240 1.00 92.69 85 LEU A O 1
ATOM 669 N N . ALA A 1 86 ? 14.335 -1.878 -39.873 1.00 90.62 86 ALA A N 1
ATOM 670 C CA . ALA A 1 86 ? 13.288 -1.262 -40.687 1.00 90.62 86 ALA A CA 1
ATOM 671 C C . ALA A 1 86 ? 13.798 -0.827 -42.071 1.00 90.62 86 ALA A C 1
ATOM 673 O O . ALA A 1 86 ? 13.085 -0.968 -43.056 1.00 90.62 86 ALA A O 1
ATOM 674 N N . THR A 1 87 ? 15.036 -0.333 -42.157 1.00 89.69 87 THR A N 1
ATOM 675 C CA . THR A 1 87 ? 15.672 0.062 -43.426 1.00 89.69 87 THR A CA 1
ATOM 676 C C . THR A 1 87 ? 16.135 -1.130 -44.272 1.00 89.69 87 THR A C 1
ATOM 678 O O . THR A 1 87 ? 16.347 -0.961 -45.462 1.00 89.69 87 THR A O 1
ATOM 681 N N . LYS A 1 88 ? 16.325 -2.320 -43.686 1.00 81.62 88 LYS A N 1
ATOM 682 C CA . LYS A 1 88 ? 16.723 -3.537 -44.423 1.00 81.62 88 LYS A CA 1
ATOM 683 C C . LYS A 1 88 ? 15.547 -4.362 -44.956 1.00 81.62 88 LYS A C 1
ATOM 685 O O . LYS A 1 88 ? 15.752 -5.166 -45.858 1.00 81.62 88 LYS A O 1
ATOM 690 N N . LEU A 1 89 ? 14.369 -4.243 -44.344 1.00 78.31 89 LEU A N 1
ATOM 691 C CA . LEU A 1 89 ? 13.156 -4.979 -44.731 1.00 78.31 89 LEU A CA 1
ATOM 692 C C . LEU A 1 89 ? 12.234 -4.189 -45.671 1.00 78.31 89 LEU A C 1
ATOM 694 O O . LEU A 1 89 ? 11.368 -4.801 -46.292 1.00 78.31 89 LEU A O 1
ATOM 698 N N . GLY A 1 90 ? 12.385 -2.863 -45.730 1.00 54.25 90 GLY A N 1
ATOM 699 C CA . GLY A 1 90 ? 11.769 -2.008 -46.750 1.00 54.25 90 GLY A CA 1
ATOM 700 C C . GLY A 1 90 ? 12.721 -1.781 -47.910 1.00 54.25 90 GLY A C 1
ATOM 701 O O . GLY A 1 90 ? 12.211 -1.645 -49.041 1.00 54.25 90 GLY A O 1
#

Radius of gyration: 23.56 Å; Cα contacts (8 Å, |Δi|>4): 39; chains: 1; bounding box: 45×25×68 Å

Foldseek 3Di:
DLDQDDDDPDQCVVCVVVVHRGDDDDDDPDDDPVCPVVVVVVSVVRCVVDVVCPVVVVPDDDDPDDDPVVVVVVVVVVVVVVVVVVVVVD

Nearest PDB structures (foldseek):
  8p8n-assembly1_LL  TM=9.685E-01  e=3.966E-06  Saccharomyces cerevisiae
  8oh6-assembly2_BC  TM=9.728E-01  e=8.648E-06  Candida albicans
  8ove-assembly1_Bx  TM=9.346E-01  e=3.097E-05  Trypanosoma brucei brucei
  5m1j-assembly1_G5  TM=9.468E-01  e=3.325E-05  Saccharomyces cerevisiae

Organism: Pipistrellus kuhlii (NCBI:txid59472)

InterPro domains:
  IPR001921 Large ribosomal subunit protein eL8, eukaryota [PR00882] (17-41)
  IPR001921 Large ribosomal subunit protein eL8, eukaryota [PR00882] (49-69)
  IPR004038 Ribosomal protein eL8/eL30/eS12/Gadd45 [PF01248] (1-36)
  IPR029064 Ribosomal protein eL30-like superfamily [G3DSA:3.30.1330.30] (1-84)
  IPR029064 Ribosomal protein eL30-like superfamily [SSF55315] (1-51)